Protein AF-A0A366ER49-F1 (afdb_monomer_lite)

Sequence (112 aa):
MREKLKVFGIPIGIMLLFIAALFFHQLLLVKELPQPNWSRSLPLDFTSKERPQVFQNNGELYLSSKGKIHAFTINDEMSVADERVIDTKITRGYPFWTDGNEFIYYKAGNLV

Structure (mmCIF, N/CA/C/O backbone):
data_AF-A0A366ER49-F1
#
_entry.id   AF-A0A366ER49-F1
#
loop_
_atom_site.group_PDB
_atom_site.id
_atom_site.type_symbol
_atom_site.label_atom_id
_atom_site.label_alt_id
_atom_site.label_comp_id
_atom_site.label_asym_id
_atom_site.label_entity_id
_atom_site.label_seq_id
_atom_site.pdbx_PDB_ins_code
_atom_site.Cartn_x
_atom_site.Cartn_y
_atom_site.Cartn_z
_atom_site.occupancy
_atom_site.B_iso_or_equiv
_atom_site.auth_seq_id
_atom_site.auth_comp_id
_atom_site.auth_asym_id
_atom_site.auth_atom_id
_atom_site.pdbx_PDB_model_num
ATOM 1 N N . MET A 1 1 ? 44.647 4.652 -50.315 1.00 59.72 1 MET A N 1
AT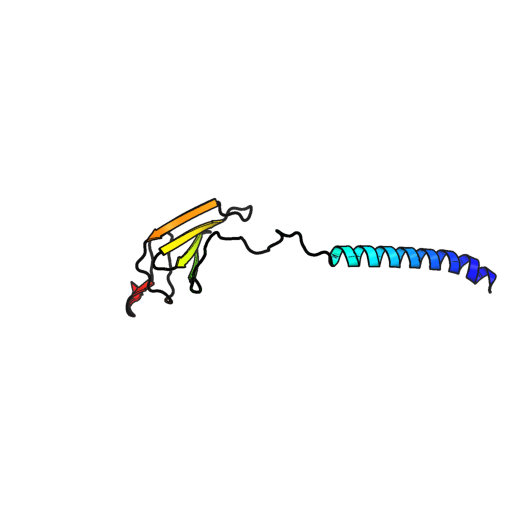OM 2 C CA . MET A 1 1 ? 43.944 4.485 -49.015 1.00 59.72 1 MET A CA 1
ATOM 3 C C . MET A 1 1 ? 42.851 5.527 -48.769 1.00 59.72 1 MET A C 1
ATOM 5 O O . MET A 1 1 ? 41.785 5.131 -48.323 1.00 59.72 1 MET A O 1
ATOM 9 N N . ARG A 1 2 ? 43.060 6.819 -49.083 1.00 62.25 2 ARG A N 1
ATOM 10 C CA . ARG A 1 2 ? 42.063 7.895 -48.873 1.00 62.25 2 ARG A CA 1
ATOM 11 C C . ARG A 1 2 ? 40.688 7.642 -49.511 1.00 62.25 2 ARG A C 1
ATOM 13 O O . ARG A 1 2 ? 39.681 7.906 -48.872 1.00 62.25 2 ARG A O 1
ATOM 20 N N . GLU A 1 3 ? 40.636 7.113 -50.733 1.00 64.88 3 GLU A N 1
ATOM 21 C CA . GLU A 1 3 ? 39.355 6.849 -51.411 1.00 64.88 3 GLU A CA 1
ATOM 22 C C . GLU A 1 3 ? 38.586 5.680 -50.797 1.00 64.88 3 GLU A C 1
ATOM 24 O O . GLU A 1 3 ? 37.395 5.806 -50.541 1.00 64.88 3 GLU A O 1
ATOM 29 N N . LYS A 1 4 ? 39.276 4.590 -50.433 1.00 62.84 4 LYS A N 1
ATOM 30 C CA . LYS A 1 4 ? 38.661 3.480 -49.686 1.00 62.84 4 LYS A CA 1
ATOM 31 C C . LYS A 1 4 ? 38.119 3.947 -48.327 1.00 62.84 4 LYS A C 1
ATOM 33 O O . LYS A 1 4 ? 37.046 3.520 -47.921 1.00 62.84 4 LYS A O 1
ATOM 38 N N . LEU A 1 5 ? 38.812 4.880 -47.666 1.00 62.91 5 LEU A N 1
ATOM 39 C CA . LEU A 1 5 ? 38.346 5.481 -46.414 1.00 62.91 5 LEU A CA 1
ATOM 40 C C . LEU A 1 5 ? 37.077 6.331 -46.601 1.00 62.91 5 LEU A C 1
ATOM 42 O O . LEU A 1 5 ? 36.236 6.350 -45.716 1.00 62.91 5 LEU A O 1
ATOM 46 N N . LYS A 1 6 ? 36.910 7.010 -47.743 1.00 63.94 6 LYS A N 1
ATOM 47 C CA . LYS A 1 6 ? 35.683 7.765 -48.055 1.00 63.94 6 LYS A CA 1
ATOM 48 C C . LYS A 1 6 ? 34.515 6.841 -48.408 1.00 63.94 6 LYS A C 1
ATOM 50 O O . LYS A 1 6 ? 33.411 7.069 -47.930 1.00 63.94 6 LYS A O 1
ATOM 55 N N . VAL A 1 7 ? 34.771 5.790 -49.191 1.00 79.19 7 VAL A N 1
ATOM 56 C CA . VAL A 1 7 ? 33.748 4.829 -49.645 1.00 79.19 7 VAL A CA 1
ATOM 57 C C . VAL A 1 7 ? 33.134 4.051 -48.479 1.00 79.19 7 VAL A C 1
ATOM 59 O O . VAL A 1 7 ? 31.929 3.837 -48.473 1.00 79.19 7 VAL A O 1
ATOM 62 N N . PHE A 1 8 ? 33.930 3.676 -47.473 1.00 80.94 8 PHE A N 1
ATOM 63 C CA . PHE A 1 8 ? 33.426 2.952 -46.298 1.00 80.94 8 PHE A CA 1
ATOM 64 C C . PHE A 1 8 ? 33.188 3.852 -45.079 1.00 80.94 8 PHE A C 1
ATOM 66 O O . PHE A 1 8 ? 32.245 3.631 -44.327 1.00 80.94 8 PHE A O 1
ATOM 73 N N . GLY A 1 9 ? 33.992 4.898 -44.888 1.00 84.19 9 GLY A N 1
ATOM 74 C CA . GLY A 1 9 ? 33.900 5.773 -43.718 1.00 84.19 9 GLY A CA 1
ATOM 75 C C . GLY A 1 9 ? 32.676 6.684 -43.718 1.00 84.19 9 GLY A C 1
ATOM 76 O O . GLY A 1 9 ? 32.125 6.928 -42.650 1.00 84.19 9 GLY A O 1
ATOM 77 N N . ILE A 1 10 ? 32.208 7.148 -44.886 1.00 87.19 10 ILE A N 1
ATOM 78 C CA . ILE A 1 10 ? 30.992 7.974 -44.963 1.00 87.19 10 ILE A CA 1
ATOM 79 C C . ILE A 1 10 ? 29.750 7.151 -44.565 1.00 87.19 10 ILE A C 1
ATOM 81 O O . ILE A 1 10 ? 29.053 7.577 -43.644 1.00 87.19 10 ILE A O 1
ATOM 85 N N . PRO A 1 11 ? 29.488 5.959 -45.145 1.00 91.19 11 PRO A N 1
ATOM 86 C CA . PRO A 1 11 ? 28.376 5.114 -44.703 1.00 91.19 11 PRO A CA 1
ATOM 87 C C . PRO A 1 11 ? 28.451 4.725 -43.223 1.00 91.19 11 PRO A C 1
ATOM 89 O O . PRO A 1 11 ? 27.444 4.795 -42.523 1.00 91.19 11 PRO A O 1
ATOM 92 N N . ILE A 1 12 ? 29.641 4.369 -42.724 1.00 93.25 12 ILE A N 1
ATOM 93 C CA . ILE A 1 12 ? 29.835 4.015 -41.309 1.00 93.25 12 ILE A CA 1
ATOM 94 C C . ILE A 1 12 ? 29.552 5.219 -40.402 1.00 93.25 12 ILE A C 1
ATOM 96 O O . ILE A 1 12 ? 28.864 5.079 -39.395 1.00 93.25 12 ILE A O 1
ATOM 100 N N . GLY A 1 13 ? 30.032 6.411 -40.763 1.00 93.56 13 GLY A N 1
ATOM 101 C CA . GLY A 1 13 ? 29.771 7.635 -40.007 1.00 93.56 13 GLY A CA 1
ATOM 102 C C . GLY A 1 13 ? 28.282 7.975 -39.942 1.00 93.56 13 GLY A C 1
ATOM 103 O O . GLY A 1 13 ? 27.779 8.317 -38.874 1.00 93.56 13 GLY A O 1
ATOM 104 N N . ILE A 1 14 ? 27.560 7.809 -41.054 1.00 94.69 14 ILE A N 1
ATOM 105 C CA . ILE A 1 14 ? 26.104 8.004 -41.109 1.00 94.69 14 ILE A CA 1
ATOM 106 C C . ILE A 1 14 ? 25.383 6.974 -40.229 1.00 94.69 14 ILE A C 1
ATOM 108 O O . ILE A 1 14 ? 24.492 7.337 -39.463 1.00 94.69 14 ILE A O 1
ATOM 112 N N . MET A 1 15 ? 25.791 5.703 -40.284 1.00 96.25 15 MET A N 1
ATOM 113 C CA . MET A 1 15 ? 25.223 4.647 -39.442 1.00 96.25 15 MET A CA 1
ATOM 114 C C . MET A 1 15 ? 25.419 4.950 -37.951 1.00 96.25 15 MET A C 1
ATOM 116 O O . MET A 1 15 ? 24.472 4.852 -37.174 1.00 96.25 15 MET A O 1
ATOM 120 N N . LEU A 1 16 ? 26.623 5.372 -37.553 1.00 96.94 16 LEU A N 1
ATOM 121 C CA . LEU A 1 16 ? 26.917 5.760 -36.172 1.00 96.94 16 LEU A CA 1
ATOM 122 C C . LEU A 1 16 ? 26.094 6.972 -35.726 1.00 96.94 16 LEU A C 1
ATOM 124 O O . LEU A 1 16 ? 25.620 6.995 -34.592 1.00 96.94 16 LEU A O 1
ATOM 128 N N . LEU A 1 17 ? 25.875 7.944 -36.614 1.00 97.44 17 LEU A N 1
ATOM 129 C CA . LEU A 1 17 ? 25.003 9.089 -36.351 1.00 97.44 17 LEU A CA 1
ATOM 130 C C . LEU A 1 17 ? 23.564 8.654 -36.060 1.00 97.44 17 LEU A C 1
ATOM 132 O O . LEU A 1 17 ? 22.974 9.117 -35.085 1.00 97.44 17 LEU A O 1
ATOM 136 N N . PHE A 1 18 ? 23.016 7.733 -36.856 1.00 97.69 18 PHE A N 1
ATOM 137 C CA . PHE A 1 18 ? 21.677 7.196 -36.616 1.00 97.69 18 PHE A CA 1
ATOM 138 C C . PHE A 1 18 ? 21.591 6.403 -35.313 1.00 97.69 18 PHE A C 1
ATOM 140 O O . PHE A 1 18 ? 20.635 6.583 -34.562 1.00 97.69 18 PHE A O 1
ATOM 147 N N . ILE A 1 19 ? 22.594 5.575 -35.007 1.00 97.75 19 ILE A N 1
ATOM 148 C CA . ILE A 1 19 ? 22.649 4.834 -33.738 1.00 97.75 19 ILE A CA 1
ATOM 149 C C . ILE A 1 19 ? 22.681 5.805 -32.554 1.00 97.75 19 ILE A C 1
ATOM 151 O O . ILE A 1 19 ? 21.925 5.628 -31.602 1.00 97.75 19 ILE A O 1
ATOM 155 N N . ALA A 1 20 ? 23.509 6.851 -32.620 1.00 97.50 20 ALA A N 1
ATOM 156 C CA . ALA A 1 20 ? 23.586 7.862 -31.572 1.00 97.50 20 ALA A CA 1
ATOM 157 C C . ALA A 1 20 ? 22.247 8.593 -31.400 1.00 97.50 20 ALA A C 1
ATOM 159 O O . ALA A 1 20 ? 21.760 8.715 -30.279 1.00 97.50 20 ALA A O 1
ATOM 160 N N . ALA A 1 21 ? 21.618 9.024 -32.496 1.00 97.44 21 ALA A N 1
ATOM 161 C CA . ALA A 1 21 ? 20.315 9.684 -32.453 1.00 97.44 21 ALA A CA 1
ATOM 162 C C . ALA A 1 21 ? 19.241 8.794 -31.804 1.00 97.44 21 ALA A C 1
ATOM 164 O O . ALA A 1 21 ? 18.501 9.251 -30.933 1.00 97.44 21 ALA A O 1
ATOM 165 N N . LEU A 1 22 ? 19.198 7.512 -32.173 1.00 97.50 22 LEU A N 1
A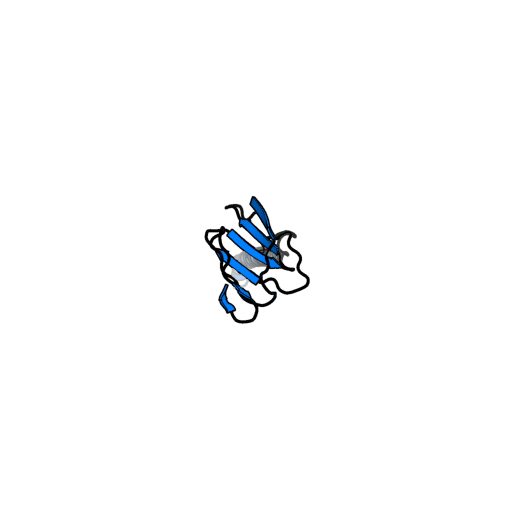TOM 166 C CA . LEU A 1 22 ? 18.250 6.543 -31.623 1.00 97.50 22 LEU A CA 1
ATOM 167 C C . LEU A 1 22 ? 18.519 6.292 -30.132 1.00 97.50 22 LEU A C 1
ATOM 169 O O . LEU A 1 22 ? 17.586 6.280 -29.331 1.00 97.50 22 LEU A O 1
ATOM 173 N N . PHE A 1 23 ? 19.790 6.183 -29.740 1.00 97.06 23 PHE A N 1
ATOM 174 C CA . PHE A 1 23 ? 20.190 6.062 -28.340 1.00 97.06 23 PHE A CA 1
ATOM 175 C C . PHE A 1 23 ? 19.749 7.273 -27.506 1.00 97.06 23 PHE A C 1
ATOM 177 O O . PHE A 1 23 ? 19.137 7.098 -26.455 1.00 97.06 23 PHE A O 1
ATOM 184 N N . PHE A 1 24 ? 20.006 8.500 -27.974 1.00 96.81 24 PHE A N 1
ATOM 185 C CA . PHE A 1 24 ? 19.589 9.712 -27.263 1.00 96.81 24 PHE A CA 1
ATOM 186 C C . PHE A 1 24 ? 18.068 9.836 -27.172 1.00 96.81 24 PHE A C 1
ATOM 188 O O . PHE A 1 24 ? 17.560 10.217 -26.120 1.00 96.81 24 PHE A O 1
ATOM 195 N N . HIS A 1 25 ? 17.342 9.476 -28.230 1.00 95.81 25 HIS A N 1
ATOM 196 C CA . HIS A 1 25 ? 15.882 9.461 -28.213 1.00 95.81 25 HIS A CA 1
ATOM 197 C C . HIS A 1 25 ? 15.336 8.505 -27.143 1.00 95.81 25 HIS A C 1
ATOM 199 O O . HIS A 1 25 ? 14.508 8.902 -26.326 1.00 95.81 25 HIS A O 1
ATOM 205 N N . GLN A 1 26 ? 15.859 7.279 -27.081 1.00 94.69 26 GLN A N 1
ATOM 206 C CA . GLN A 1 26 ? 15.450 6.304 -26.067 1.00 94.69 26 GLN A CA 1
ATOM 207 C C . GLN A 1 26 ? 15.836 6.738 -24.652 1.00 94.69 26 GLN A C 1
ATOM 209 O O . GLN A 1 26 ? 15.062 6.573 -23.711 1.00 94.69 26 GLN A O 1
ATOM 214 N N . LEU A 1 27 ? 17.016 7.338 -24.493 1.00 93.75 27 LEU A N 1
ATOM 215 C CA . LEU A 1 27 ? 17.452 7.865 -23.205 1.00 93.75 27 LEU A CA 1
ATOM 216 C C . LEU A 1 27 ? 16.519 8.970 -22.695 1.00 93.75 27 LEU A C 1
ATOM 218 O O . LEU A 1 27 ? 16.293 9.050 -21.490 1.00 93.75 27 LEU A O 1
ATOM 222 N N . LEU A 1 28 ? 16.000 9.820 -23.586 1.00 92.69 28 LEU A N 1
ATOM 223 C CA . LEU A 1 28 ? 15.024 10.846 -23.226 1.00 92.69 28 LEU A CA 1
ATOM 224 C C . LEU A 1 28 ? 13.707 10.216 -22.774 1.00 92.69 28 LEU A C 1
ATOM 226 O O . LEU A 1 28 ? 13.257 10.550 -21.686 1.00 92.69 28 LEU A O 1
ATOM 230 N N . LEU A 1 29 ? 13.170 9.252 -23.528 1.00 87.94 29 LEU A N 1
ATOM 231 C CA . LEU A 1 29 ? 11.928 8.550 -23.177 1.00 87.94 29 LEU A CA 1
ATOM 232 C C . LEU A 1 29 ? 12.000 7.865 -21.807 1.00 87.94 29 LEU A C 1
ATOM 234 O O . LEU A 1 29 ? 11.085 7.979 -21.003 1.00 87.94 29 LEU A O 1
ATOM 238 N N . VAL A 1 30 ? 13.109 7.187 -21.499 1.00 85.44 30 VAL A N 1
ATOM 239 C CA . VAL A 1 30 ? 13.285 6.515 -20.196 1.00 85.44 30 VAL A CA 1
ATOM 240 C C . VAL A 1 30 ? 13.426 7.515 -19.041 1.00 85.44 30 VAL A C 1
ATOM 242 O O . VAL A 1 30 ? 13.130 7.186 -17.894 1.00 85.44 30 VAL A O 1
ATOM 245 N N . LYS A 1 31 ? 13.901 8.731 -19.327 1.00 83.25 31 LYS A N 1
ATOM 246 C CA . LYS A 1 31 ? 14.045 9.811 -18.342 1.00 83.25 31 LYS A CA 1
ATOM 247 C C . LYS A 1 31 ? 12.787 10.655 -18.179 1.00 83.25 31 LYS A C 1
ATOM 249 O O . LYS A 1 31 ? 12.774 11.504 -17.285 1.00 83.25 31 LYS A O 1
ATOM 254 N N . GLU A 1 32 ? 11.775 10.476 -19.023 1.00 81.62 32 GLU A N 1
ATOM 255 C CA . GLU A 1 32 ? 10.498 11.141 -18.815 1.00 81.62 32 GLU A CA 1
ATOM 256 C C . GLU A 1 32 ? 9.954 10.742 -17.447 1.00 81.62 32 GLU A C 1
ATOM 258 O O . GLU A 1 32 ? 10.038 9.584 -17.025 1.00 81.62 32 GLU A O 1
ATOM 263 N N . LEU A 1 33 ? 9.448 11.737 -16.715 1.00 72.12 33 LEU A N 1
ATOM 264 C CA . LEU A 1 33 ? 8.775 11.445 -15.465 1.00 72.12 33 LEU A CA 1
ATOM 265 C C . LEU A 1 33 ? 7.620 10.489 -15.772 1.00 72.12 33 LEU A C 1
ATOM 267 O O . LEU A 1 33 ? 6.911 10.687 -16.765 1.00 72.12 33 LEU A O 1
ATOM 271 N N . PRO A 1 34 ? 7.421 9.462 -14.934 1.00 70.00 34 PRO A N 1
ATOM 272 C CA . PRO A 1 34 ? 6.276 8.593 -15.100 1.00 70.00 34 PRO A CA 1
ATOM 273 C C . PRO A 1 34 ? 5.005 9.452 -15.024 1.00 70.00 34 PRO A C 1
ATOM 275 O O . PRO A 1 34 ? 5.020 10.540 -14.438 1.00 70.00 34 PRO A O 1
ATOM 278 N N . GLN A 1 35 ? 3.923 8.998 -15.668 1.00 73.00 35 GLN A N 1
ATOM 279 C CA . GLN A 1 35 ? 2.684 9.779 -15.734 1.00 73.00 35 GLN A CA 1
ATOM 280 C C . GLN A 1 35 ? 2.296 10.301 -14.337 1.00 73.00 35 GLN A C 1
ATOM 282 O O . GLN A 1 35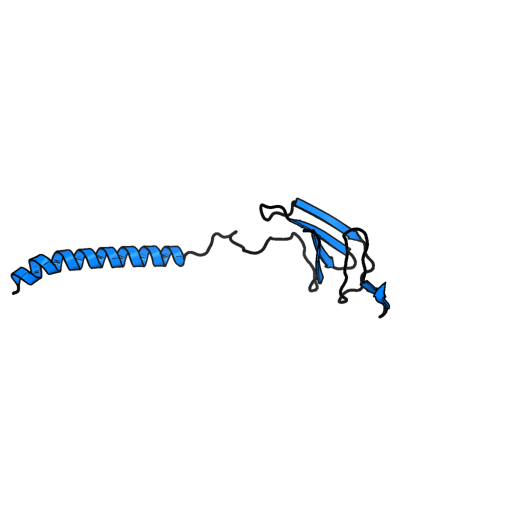 ? 2.547 9.606 -13.355 1.00 73.00 35 GLN A O 1
ATOM 287 N N . PRO A 1 36 ? 1.660 11.479 -14.208 1.00 64.75 36 PRO A N 1
ATOM 288 C CA . PRO A 1 36 ? 1.362 12.084 -12.903 1.00 64.75 36 PRO A CA 1
ATOM 289 C C . PRO A 1 36 ? 0.612 11.166 -11.919 1.00 64.75 36 PRO A C 1
ATOM 291 O O . PRO A 1 36 ? 0.730 11.339 -10.711 1.00 64.75 36 PRO A O 1
ATOM 294 N N . ASN A 1 37 ? -0.104 10.159 -12.435 1.00 63.81 37 ASN A N 1
ATOM 295 C CA . ASN A 1 37 ? -0.850 9.159 -11.664 1.00 63.81 37 ASN A CA 1
ATOM 296 C C . ASN A 1 37 ? -0.184 7.773 -11.639 1.00 63.81 37 ASN A C 1
ATOM 298 O O . ASN A 1 37 ? -0.778 6.799 -11.185 1.00 63.81 37 ASN A O 1
ATOM 302 N N . TRP A 1 38 ? 1.053 7.661 -12.115 1.00 62.28 38 TRP A N 1
ATOM 303 C CA . TRP A 1 38 ? 1.886 6.472 -11.994 1.00 62.28 38 TRP A CA 1
ATOM 304 C C . TRP A 1 38 ? 2.454 6.428 -10.576 1.00 62.28 38 TRP A C 1
ATOM 306 O O . TRP A 1 38 ? 3.650 6.590 -10.330 1.00 62.28 38 TRP A O 1
ATOM 316 N N . SER A 1 39 ? 1.569 6.236 -9.607 1.00 60.75 39 SER A N 1
ATOM 317 C CA . SER A 1 39 ? 1.986 5.769 -8.301 1.00 60.75 39 SER A CA 1
ATOM 318 C C . SER A 1 39 ? 1.896 4.251 -8.279 1.00 60.75 39 SER A C 1
ATOM 320 O O . SER A 1 39 ? 0.908 3.665 -8.709 1.00 60.75 39 SER A O 1
ATOM 322 N N . ARG A 1 40 ? 2.927 3.598 -7.736 1.00 62.72 40 ARG A N 1
ATOM 323 C CA . ARG A 1 40 ? 2.846 2.179 -7.346 1.00 62.72 40 ARG A CA 1
ATOM 324 C C . ARG A 1 40 ? 2.089 2.006 -6.026 1.00 62.72 40 ARG A C 1
ATOM 326 O O . ARG A 1 40 ? 1.981 0.888 -5.536 1.00 62.72 40 ARG A O 1
ATOM 333 N N . SER A 1 41 ? 1.634 3.103 -5.416 1.00 69.06 41 SER A N 1
ATOM 334 C CA . SER A 1 41 ? 0.795 3.084 -4.226 1.00 69.06 41 SER A CA 1
ATOM 335 C C . SER A 1 41 ? -0.668 3.247 -4.612 1.00 69.06 41 SER A C 1
ATOM 337 O O . SER A 1 41 ? -1.023 4.203 -5.299 1.00 69.06 41 SER A O 1
ATOM 339 N N . LEU A 1 42 ? -1.514 2.369 -4.087 1.00 73.75 42 LEU A N 1
ATOM 340 C CA . LEU A 1 42 ? -2.957 2.555 -4.087 1.00 73.75 42 LEU A CA 1
ATOM 341 C C . LEU A 1 42 ? -3.306 3.726 -3.151 1.00 73.75 42 LEU A C 1
ATOM 343 O O . LEU A 1 42 ? -2.991 3.634 -1.959 1.00 73.75 42 LEU A O 1
ATOM 347 N N . PRO A 1 43 ? -3.894 4.835 -3.637 1.00 72.81 43 PRO A N 1
ATOM 348 C CA . PRO A 1 43 ? -4.382 5.880 -2.751 1.00 72.81 43 PRO A CA 1
ATOM 349 C C . PRO A 1 43 ? -5.578 5.331 -1.971 1.00 72.81 43 PRO A C 1
ATOM 351 O O . PRO A 1 43 ? -6.659 5.136 -2.516 1.00 72.81 43 PRO A O 1
ATOM 354 N N . LEU A 1 44 ? -5.365 5.055 -0.689 1.00 76.31 44 LEU A N 1
ATOM 355 C CA . LEU A 1 44 ? -6.452 4.816 0.251 1.00 76.31 44 LEU A CA 1
ATOM 356 C C . LEU A 1 44 ? -6.940 6.193 0.700 1.00 76.31 44 LEU A C 1
ATOM 358 O O . LEU A 1 44 ? -6.106 7.015 1.091 1.00 76.31 44 LEU A O 1
ATOM 362 N N . ASP A 1 45 ? -8.249 6.458 0.666 1.00 73.50 45 ASP A N 1
ATOM 363 C CA . ASP A 1 45 ? -8.844 7.705 1.184 1.00 73.50 45 ASP A CA 1
ATOM 364 C C . ASP A 1 45 ? -8.855 7.710 2.726 1.00 73.50 45 ASP A C 1
ATOM 366 O O . ASP A 1 45 ? -9.855 7.896 3.412 1.00 73.50 45 ASP A O 1
ATOM 370 N N . PHE A 1 46 ? -7.690 7.418 3.298 1.00 77.31 46 PHE A N 1
ATOM 371 C CA . PHE A 1 46 ? -7.465 7.232 4.711 1.00 77.31 46 PHE A CA 1
ATOM 372 C C . PHE A 1 46 ? -6.384 8.201 5.164 1.00 77.31 46 PHE A C 1
ATOM 374 O O . PHE A 1 46 ? -5.215 8.105 4.788 1.00 77.31 46 PHE A O 1
ATOM 381 N N . THR A 1 47 ? -6.770 9.120 6.043 1.00 77.31 47 THR A N 1
ATOM 382 C CA . THR A 1 47 ? -5.840 10.062 6.661 1.00 77.31 47 THR A CA 1
ATOM 383 C C . THR A 1 47 ? -5.821 9.857 8.167 1.00 77.31 47 THR A C 1
ATOM 385 O O . THR A 1 47 ? -6.833 10.004 8.855 1.00 77.31 47 THR A O 1
ATOM 388 N N . SER A 1 48 ? -4.638 9.584 8.713 1.00 74.12 48 SER A N 1
ATOM 389 C CA . SER A 1 48 ? -4.425 9.456 10.153 1.00 74.12 48 SER A CA 1
ATOM 390 C C . SER A 1 48 ? -3.353 10.432 10.627 1.00 74.12 48 SER A C 1
ATOM 392 O O . SER A 1 48 ? -2.326 10.607 9.979 1.00 74.12 48 SER A O 1
ATOM 394 N N . LYS A 1 49 ? -3.584 11.063 11.787 1.00 72.00 49 LYS A N 1
ATOM 395 C CA . LYS A 1 49 ? -2.591 11.943 12.436 1.00 72.00 49 LYS A CA 1
ATOM 396 C C . LYS A 1 49 ? -1.378 11.170 12.961 1.00 72.00 49 LYS A C 1
ATOM 398 O O . LYS A 1 49 ? -0.314 11.745 13.137 1.00 72.00 49 LYS A O 1
ATOM 403 N N . GLU A 1 50 ? -1.561 9.887 13.245 1.00 71.69 50 GLU A N 1
ATOM 404 C CA . GLU A 1 50 ? -0.538 8.980 13.766 1.00 71.69 50 GLU A CA 1
ATOM 405 C C . GLU A 1 50 ? -0.355 7.818 12.794 1.00 71.69 50 GLU A C 1
ATOM 407 O O . GLU A 1 50 ? -1.279 7.499 12.040 1.00 71.69 50 GLU A O 1
ATOM 412 N N . ARG A 1 51 ? 0.817 7.174 12.817 1.00 75.06 51 ARG A N 1
ATOM 413 C CA . ARG A 1 51 ? 1.089 6.018 11.958 1.00 75.06 51 ARG A CA 1
ATOM 414 C C . ARG A 1 51 ? 0.038 4.932 12.239 1.00 75.06 51 ARG A C 1
ATOM 416 O O . ARG A 1 51 ? 0.016 4.418 13.360 1.00 75.06 51 ARG A O 1
ATOM 423 N N . PRO A 1 52 ? -0.837 4.606 11.271 1.00 77.56 52 PRO A N 1
ATOM 424 C CA . PRO A 1 52 ? -1.864 3.600 11.477 1.00 77.56 52 PRO A CA 1
ATOM 425 C C . PRO A 1 52 ? -1.209 2.235 11.628 1.00 77.56 52 PRO A C 1
ATOM 427 O O . PRO A 1 52 ? -0.136 1.979 11.068 1.00 77.56 52 PRO A O 1
ATOM 430 N N . GLN A 1 53 ? -1.864 1.350 12.366 1.00 82.94 53 GLN A N 1
ATOM 431 C CA . GLN A 1 53 ? -1.493 -0.053 12.299 1.00 82.94 53 GLN A CA 1
ATOM 432 C C . GLN A 1 53 ? -2.210 -0.712 11.144 1.00 82.94 53 GLN A C 1
ATOM 434 O O . GLN A 1 53 ? -3.380 -0.428 10.893 1.00 82.94 53 GLN A O 1
ATOM 439 N N . VAL A 1 54 ? -1.470 -1.578 10.466 1.00 85.25 54 VAL A N 1
ATOM 440 C CA . VAL A 1 54 ? -1.894 -2.238 9.244 1.00 85.25 54 VAL A CA 1
ATOM 441 C C . VAL A 1 54 ? -1.911 -3.731 9.506 1.00 85.25 54 VAL A C 1
ATOM 443 O O . VAL A 1 54 ? -0.900 -4.290 9.931 1.00 85.25 54 VAL A O 1
ATOM 446 N N . PHE A 1 55 ? -3.045 -4.361 9.242 1.00 88.00 55 PHE A N 1
ATOM 447 C CA . PHE A 1 55 ? -3.192 -5.806 9.280 1.00 88.00 55 PHE A CA 1
ATOM 448 C C . PHE A 1 55 ? -3.868 -6.260 7.988 1.00 88.00 55 PHE A C 1
ATOM 450 O O . PHE A 1 55 ? -4.815 -5.623 7.542 1.00 88.00 55 PHE A O 1
ATOM 457 N N . GLN A 1 56 ? -3.372 -7.324 7.363 1.00 86.44 56 GLN A N 1
ATOM 458 C CA . GLN A 1 56 ? -3.937 -7.859 6.124 1.00 86.44 56 GLN A CA 1
ATOM 459 C C . GLN A 1 56 ? -4.357 -9.305 6.358 1.00 86.44 56 GLN A C 1
ATOM 461 O O . GLN A 1 56 ? -3.552 -10.104 6.839 1.00 86.44 56 GLN A O 1
ATOM 466 N N . ASN A 1 57 ? -5.596 -9.641 6.001 1.00 86.44 57 AS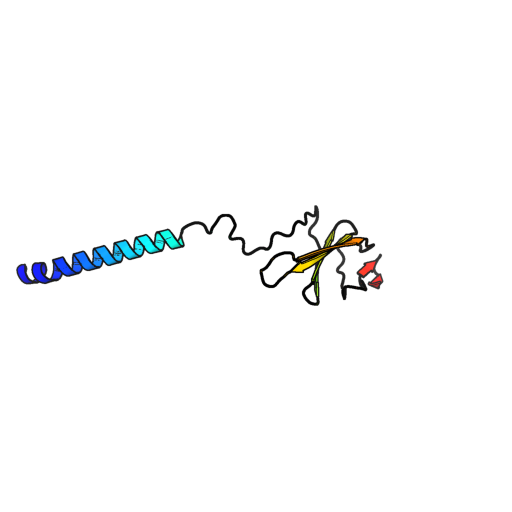N A N 1
ATOM 467 C CA . ASN A 1 57 ? -6.106 -11.005 6.089 1.00 86.44 57 ASN A CA 1
ATOM 468 C C . ASN A 1 57 ? -7.169 -11.261 5.017 1.00 86.44 57 ASN A C 1
ATOM 470 O O . ASN A 1 57 ? -7.972 -10.381 4.738 1.00 86.44 57 ASN A O 1
ATOM 474 N N . ASN A 1 58 ? -7.163 -12.452 4.409 1.00 81.94 58 ASN A N 1
ATOM 475 C CA . ASN A 1 58 ? -8.143 -12.891 3.402 1.00 81.94 58 ASN A CA 1
ATOM 476 C C . ASN A 1 58 ? -8.450 -11.880 2.273 1.00 81.94 58 ASN A C 1
ATOM 478 O O . ASN A 1 58 ? -9.563 -11.832 1.766 1.00 81.94 58 ASN A O 1
ATOM 482 N N . GLY A 1 59 ? -7.463 -11.080 1.855 1.00 80.38 59 GLY A N 1
ATOM 483 C CA . GLY A 1 59 ? -7.643 -10.065 0.806 1.00 80.38 59 GLY A CA 1
ATOM 484 C C . GLY A 1 59 ? -8.214 -8.726 1.293 1.00 80.38 59 GLY A C 1
ATOM 485 O O . GLY A 1 59 ? -8.248 -7.773 0.520 1.00 80.38 59 GLY A O 1
ATOM 486 N N . GLU A 1 60 ? -8.570 -8.619 2.573 1.00 87.38 60 GLU A N 1
ATOM 487 C CA . GLU A 1 60 ? -8.957 -7.369 3.225 1.00 87.38 60 GLU A CA 1
ATOM 488 C C . GLU A 1 60 ? -7.752 -6.713 3.917 1.00 87.38 60 GLU A C 1
ATOM 490 O O . GLU A 1 60 ? -6.882 -7.372 4.503 1.00 87.38 60 GLU A O 1
ATOM 495 N N . LEU A 1 61 ? -7.704 -5.383 3.850 1.00 89.56 61 LEU A N 1
ATOM 496 C CA . LEU A 1 61 ? -6.708 -4.540 4.499 1.00 89.56 61 LEU A CA 1
ATOM 497 C C . LEU A 1 61 ? -7.363 -3.744 5.628 1.00 89.56 61 LEU A C 1
ATOM 499 O O . LEU A 1 61 ? -8.227 -2.910 5.385 1.00 89.56 61 LEU A O 1
ATOM 503 N N . TYR A 1 62 ? -6.900 -3.939 6.856 1.00 89.31 62 TYR A N 1
ATOM 504 C CA . TYR A 1 62 ? -7.412 -3.270 8.045 1.00 89.31 62 TYR A CA 1
ATOM 505 C C . TYR A 1 62 ? -6.441 -2.193 8.523 1.00 89.31 62 TYR A C 1
ATOM 507 O O . TYR A 1 62 ? -5.287 -2.478 8.854 1.00 89.31 62 TYR A O 1
ATOM 515 N N . LEU A 1 63 ? -6.924 -0.955 8.607 1.00 88.62 63 LEU A N 1
ATOM 516 C CA . LEU A 1 63 ? -6.187 0.200 9.109 1.00 88.62 63 LEU A CA 1
ATOM 517 C C . LEU A 1 63 ? -6.832 0.735 10.383 1.00 88.62 63 LEU A C 1
ATOM 519 O O . LEU A 1 63 ? -7.983 1.168 10.365 1.00 88.62 63 LEU A O 1
ATOM 523 N N . SER A 1 64 ? -6.089 0.759 11.491 1.00 85.81 64 SER A N 1
ATOM 524 C CA . SER A 1 64 ? -6.594 1.336 12.740 1.00 85.81 64 SER A CA 1
ATOM 525 C C . SER A 1 64 ? -6.202 2.808 12.897 1.00 85.81 64 SER A C 1
ATOM 527 O O . SER A 1 64 ? -5.040 3.197 12.749 1.00 85.81 64 SER A O 1
ATOM 529 N N . SER A 1 65 ? -7.182 3.655 13.227 1.00 78.44 65 SER A N 1
ATOM 530 C CA . SER A 1 65 ? -6.949 5.038 13.652 1.00 78.44 65 SER A CA 1
ATOM 531 C C . SER A 1 65 ? -8.068 5.543 14.554 1.00 78.44 65 SER A C 1
ATOM 533 O O . SER A 1 65 ? -9.244 5.291 14.328 1.00 78.44 65 SER A O 1
ATOM 535 N N . LYS A 1 66 ? -7.700 6.283 15.608 1.00 75.94 66 LYS A N 1
ATOM 536 C CA . LYS A 1 66 ? -8.637 6.960 16.530 1.00 75.94 66 LYS A CA 1
ATOM 537 C C . LYS A 1 66 ? -9.777 6.081 17.090 1.00 75.94 66 LYS A C 1
ATOM 539 O O . LYS A 1 66 ? -10.870 6.591 17.307 1.00 75.94 66 LYS A O 1
ATOM 544 N N . GLY A 1 67 ? -9.522 4.802 17.373 1.00 77.38 67 GLY A N 1
ATOM 545 C CA . GLY A 1 67 ? -10.558 3.892 17.886 1.00 77.38 67 GLY A CA 1
ATOM 546 C C . GLY A 1 67 ? -11.552 3.432 16.816 1.00 77.38 67 GLY A C 1
ATOM 547 O O . GLY A 1 67 ? -12.642 2.978 17.139 1.00 77.38 67 GLY A O 1
ATOM 548 N N . LYS A 1 68 ? -11.185 3.547 15.541 1.00 84.56 68 LYS A N 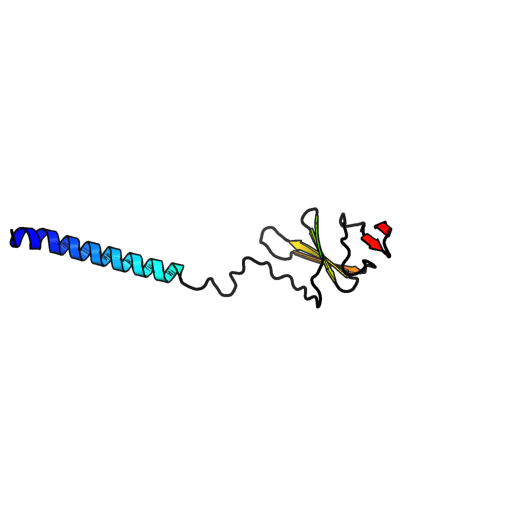1
ATOM 549 C CA . LYS A 1 68 ? -11.903 2.963 14.411 1.00 84.56 68 LYS A CA 1
ATOM 550 C C . LYS A 1 68 ? -10.949 2.086 13.612 1.00 84.56 68 LYS A C 1
ATOM 552 O O . LYS A 1 68 ? -9.739 2.337 13.591 1.00 84.56 68 LYS A O 1
ATOM 557 N N . ILE A 1 69 ? -11.496 1.068 12.968 1.00 87.50 69 ILE A N 1
ATOM 558 C CA . ILE A 1 69 ? -10.799 0.239 11.988 1.00 87.50 69 ILE A CA 1
ATOM 559 C C . ILE A 1 69 ? -11.483 0.464 10.653 1.00 87.50 69 ILE A C 1
ATOM 561 O O . ILE A 1 69 ? -12.697 0.324 10.554 1.00 87.50 69 ILE A O 1
ATOM 565 N N . HIS A 1 70 ? -10.701 0.817 9.647 1.00 88.56 70 HIS A N 1
ATOM 566 C CA . HIS A 1 70 ? -11.142 0.878 8.265 1.00 88.56 70 HIS A CA 1
ATOM 567 C C . HIS A 1 70 ? -10.712 -0.423 7.597 1.00 88.56 70 HIS A C 1
ATOM 569 O O . HIS A 1 70 ? -9.519 -0.718 7.561 1.00 88.56 70 HIS A O 1
ATOM 575 N N . ALA A 1 71 ? -11.674 -1.217 7.142 1.00 90.12 71 ALA A N 1
ATOM 576 C CA . ALA A 1 71 ? -11.441 -2.412 6.348 1.00 90.12 71 ALA A CA 1
ATOM 577 C C . ALA A 1 71 ? -11.626 -2.054 4.871 1.00 90.12 71 ALA A C 1
ATOM 579 O O . ALA A 1 71 ? -12.693 -1.572 4.497 1.00 90.12 71 ALA A O 1
ATOM 580 N N . PHE A 1 72 ? -10.595 -2.271 4.062 1.00 90.38 72 PHE A N 1
ATOM 581 C CA . PHE A 1 72 ? -10.596 -2.021 2.625 1.00 90.38 72 PHE A CA 1
ATOM 582 C C . PHE A 1 72 ? -10.515 -3.341 1.871 1.00 90.38 72 PHE A C 1
ATOM 584 O O . PHE A 1 72 ? -9.612 -4.142 2.124 1.00 90.38 72 PHE A O 1
ATOM 591 N N . THR A 1 73 ? -11.394 -3.520 0.892 1.00 89.31 73 THR A N 1
ATOM 592 C CA . THR A 1 73 ? -11.310 -4.624 -0.068 1.00 89.31 73 THR A CA 1
ATOM 593 C C . THR A 1 73 ? -10.717 -4.094 -1.365 1.00 89.31 73 THR A C 1
ATOM 595 O O . THR A 1 73 ? -11.229 -3.130 -1.933 1.00 89.31 73 THR A O 1
ATOM 598 N N . ILE A 1 74 ? -9.624 -4.700 -1.832 1.00 86.31 74 ILE A N 1
ATOM 599 C CA . ILE A 1 74 ? -8.935 -4.297 -3.066 1.00 86.31 74 ILE A CA 1
ATOM 600 C C . ILE A 1 74 ? -9.315 -5.286 -4.171 1.00 86.31 74 ILE A C 1
ATOM 602 O O . ILE A 1 74 ? -9.181 -6.492 -3.978 1.00 86.31 74 ILE A O 1
ATOM 606 N N . ASN A 1 75 ? -9.796 -4.791 -5.314 1.00 83.25 75 ASN A N 1
ATOM 607 C CA . ASN A 1 75 ? -10.120 -5.637 -6.467 1.00 83.25 75 ASN A CA 1
ATOM 608 C C . ASN A 1 75 ? -8.883 -5.963 -7.329 1.00 83.25 75 ASN A C 1
ATOM 610 O O . ASN A 1 75 ? -7.795 -5.413 -7.141 1.00 83.25 75 ASN A O 1
ATOM 614 N N . ASP A 1 76 ? -9.080 -6.819 -8.333 1.00 81.25 76 ASP A N 1
ATOM 615 C CA . ASP A 1 76 ? -8.033 -7.231 -9.282 1.00 81.25 76 ASP A CA 1
ATOM 616 C C . ASP A 1 76 ? -7.465 -6.064 -10.113 1.00 81.25 76 ASP A C 1
ATOM 618 O O . ASP A 1 76 ? -6.349 -6.137 -10.626 1.00 81.25 76 ASP A O 1
ATOM 622 N N . GLU A 1 77 ? -8.204 -4.958 -10.211 1.00 81.12 77 GLU A N 1
ATOM 623 C CA . GLU A 1 77 ? -7.801 -3.735 -10.912 1.00 81.12 77 GLU A CA 1
ATOM 624 C C . GLU A 1 77 ? -6.968 -2.792 -10.026 1.00 81.12 77 GLU A C 1
ATOM 626 O O . GLU A 1 77 ? -6.679 -1.665 -10.427 1.00 81.12 77 GLU A O 1
ATOM 631 N N . MET A 1 78 ? -6.576 -3.232 -8.822 1.00 74.25 78 MET A N 1
ATOM 632 C CA . MET A 1 78 ? -5.930 -2.395 -7.808 1.00 74.25 78 MET A CA 1
ATOM 633 C C . MET A 1 78 ? -6.727 -1.112 -7.550 1.00 74.25 78 MET A C 1
ATOM 635 O O . MET A 1 78 ? -6.208 -0.004 -7.646 1.00 74.25 78 MET A O 1
ATOM 639 N N . SER A 1 79 ? -8.008 -1.269 -7.236 1.00 79.12 79 SER A N 1
ATOM 640 C CA . SER A 1 79 ? -8.911 -0.204 -6.804 1.00 79.12 79 SER A CA 1
ATOM 641 C C . SER A 1 79 ? -9.629 -0.621 -5.520 1.00 79.12 79 SER A C 1
ATOM 643 O O . SER A 1 79 ? -9.867 -1.808 -5.285 1.00 79.12 79 SER A O 1
ATOM 645 N N . VAL A 1 80 ? -9.959 0.354 -4.667 1.00 82.94 80 VAL A N 1
ATOM 646 C CA . VAL A 1 80 ? -10.768 0.105 -3.464 1.00 82.94 80 VAL A CA 1
ATOM 647 C C . VAL A 1 80 ? -12.191 -0.213 -3.916 1.00 82.94 80 VAL A C 1
ATOM 649 O O . VAL A 1 80 ? -12.872 0.646 -4.470 1.00 82.94 80 VAL A O 1
ATOM 652 N N . ALA A 1 81 ? -12.612 -1.458 -3.719 1.00 81.12 81 ALA A N 1
ATOM 653 C CA . ALA A 1 81 ? -13.941 -1.935 -4.083 1.00 81.12 81 ALA A CA 1
ATOM 654 C C . ALA A 1 81 ? -14.970 -1.663 -2.983 1.00 81.12 81 ALA A C 1
ATOM 656 O O . ALA A 1 81 ? -16.125 -1.376 -3.286 1.00 81.12 81 ALA A O 1
ATOM 657 N N . ASP A 1 82 ? -14.545 -1.758 -1.721 1.00 80.25 82 ASP A N 1
ATOM 658 C CA . ASP A 1 82 ? -15.395 -1.530 -0.556 1.00 80.25 82 ASP A CA 1
ATOM 659 C C . ASP A 1 82 ? -14.582 -0.960 0.612 1.00 80.25 82 ASP A C 1
ATOM 661 O O . ASP A 1 82 ? -13.400 -1.285 0.779 1.00 80.25 82 ASP A O 1
ATOM 665 N N . GLU A 1 83 ? -15.233 -0.120 1.416 1.00 86.56 83 GLU A N 1
ATOM 666 C CA . GLU A 1 83 ? -14.703 0.412 2.667 1.00 86.56 83 GLU A CA 1
ATOM 667 C C . GLU A 1 83 ? -15.740 0.242 3.778 1.00 86.56 83 GLU A C 1
ATOM 669 O O . GLU A 1 83 ? -16.824 0.829 3.753 1.00 86.56 83 GLU A O 1
ATOM 674 N N . ARG A 1 84 ? -15.363 -0.502 4.819 1.00 87.12 84 ARG A N 1
ATOM 675 C CA . ARG A 1 84 ? -16.172 -0.666 6.027 1.00 87.12 84 ARG A CA 1
ATOM 676 C C . ARG A 1 84 ? -15.467 -0.051 7.225 1.00 87.12 84 ARG A C 1
ATOM 678 O O . ARG A 1 84 ? -14.362 -0.449 7.588 1.00 87.12 84 ARG A O 1
ATOM 685 N N . VAL A 1 85 ? -16.146 0.879 7.892 1.00 86.19 85 VAL A N 1
ATOM 686 C CA . VAL A 1 85 ? -15.666 1.488 9.137 1.00 86.19 85 VAL A CA 1
ATOM 687 C C . VAL A 1 85 ? -16.280 0.768 10.331 1.00 86.19 85 VAL A C 1
ATOM 689 O O . VAL A 1 85 ? -17.498 0.704 10.476 1.00 86.19 85 VAL A O 1
ATOM 692 N N . ILE A 1 86 ? -15.425 0.246 11.203 1.00 85.62 86 ILE A N 1
ATOM 693 C CA . ILE A 1 86 ? -15.802 -0.511 12.394 1.00 85.62 86 ILE A CA 1
ATOM 694 C C . ILE A 1 86 ? -15.364 0.292 13.616 1.00 85.62 86 ILE A C 1
ATOM 696 O O . ILE A 1 86 ? -14.175 0.562 13.807 1.00 85.62 86 ILE A O 1
ATOM 700 N N . ASP A 1 87 ? -16.324 0.682 14.453 1.00 82.38 87 ASP A N 1
ATOM 701 C CA . ASP A 1 87 ? -16.017 1.299 15.741 1.00 82.38 87 ASP A CA 1
ATOM 702 C C . ASP A 1 87 ? -15.379 0.258 16.665 1.00 82.38 87 ASP A C 1
ATOM 704 O O . ASP A 1 87 ? -15.880 -0.855 16.827 1.00 82.38 87 ASP A O 1
ATOM 708 N N . THR A 1 88 ? -14.257 0.617 17.284 1.00 76.50 88 THR A N 1
ATOM 709 C CA . THR A 1 88 ? -13.486 -0.308 18.108 1.00 76.50 88 THR A CA 1
ATOM 710 C C . THR A 1 88 ? -12.992 0.333 19.402 1.00 76.50 88 THR A C 1
ATOM 712 O O . THR A 1 88 ? -12.984 1.548 19.591 1.00 76.50 88 THR A O 1
ATOM 715 N N . LYS A 1 89 ? -12.549 -0.518 20.327 1.00 74.56 89 LYS A N 1
ATOM 716 C CA . LYS A 1 89 ? -11.866 -0.123 21.565 1.00 74.56 89 LYS A CA 1
ATOM 717 C C . LYS A 1 89 ? -10.371 -0.445 21.528 1.00 74.56 89 LYS A C 1
ATOM 719 O O . LYS A 1 89 ? -9.733 -0.396 22.579 1.00 74.56 89 LYS A O 1
ATOM 724 N N . ILE A 1 90 ? -9.824 -0.785 20.357 1.00 74.69 90 ILE A N 1
ATOM 725 C CA . ILE A 1 90 ? -8.395 -1.072 20.196 1.00 74.69 90 ILE A CA 1
ATOM 726 C C . ILE A 1 90 ? -7.579 0.133 20.654 1.00 74.69 90 ILE A C 1
ATOM 728 O O . ILE A 1 90 ? -7.746 1.262 20.180 1.00 74.69 90 ILE A O 1
ATOM 732 N N . THR A 1 91 ? -6.690 -0.132 21.605 1.00 68.69 91 THR A N 1
ATOM 733 C CA . THR A 1 91 ? -5.770 0.858 22.150 1.00 68.69 91 THR A CA 1
ATOM 734 C C . THR A 1 91 ? -4.789 1.276 21.060 1.00 68.69 91 THR A C 1
ATOM 736 O O . THR A 1 91 ? -4.183 0.426 20.409 1.00 68.69 91 THR A O 1
ATOM 739 N N . ARG A 1 92 ? -4.589 2.585 20.863 1.00 71.00 92 ARG A N 1
ATOM 740 C CA . ARG A 1 92 ? -3.591 3.063 19.896 1.00 71.00 92 ARG A CA 1
ATOM 741 C C . ARG A 1 92 ? -2.205 2.506 20.224 1.00 71.00 92 ARG A C 1
ATOM 743 O O . ARG A 1 92 ? -1.828 2.430 21.390 1.00 71.00 92 ARG A O 1
ATOM 750 N N . GLY A 1 93 ? -1.448 2.166 19.183 1.00 70.56 93 GLY A N 1
ATOM 751 C CA . GLY A 1 93 ? -0.054 1.733 19.300 1.00 70.56 93 GLY A CA 1
ATOM 752 C C . GLY A 1 93 ? 0.154 0.254 19.642 1.00 70.56 93 GLY A C 1
ATOM 753 O O . GLY A 1 93 ? 1.291 -0.203 19.566 1.00 70.56 93 GLY A O 1
ATOM 754 N N . TYR A 1 94 ? -0.902 -0.514 19.932 1.00 77.06 94 TYR A N 1
ATOM 755 C CA . TYR A 1 94 ? -0.808 -1.953 20.201 1.00 77.06 94 TYR A CA 1
ATOM 756 C C . TYR A 1 94 ? -1.330 -2.789 19.042 1.00 77.06 94 TYR A C 1
ATOM 758 O O . TYR A 1 94 ? -2.420 -2.478 18.578 1.00 77.06 94 TYR A O 1
ATOM 766 N N . PRO A 1 95 ? -0.579 -3.809 18.581 1.00 81.75 95 PRO A N 1
ATOM 767 C CA . PRO A 1 95 ? -0.991 -4.639 17.456 1.00 81.75 95 PRO A CA 1
ATOM 768 C C . PRO A 1 95 ? -2.353 -5.284 17.716 1.00 81.75 95 PRO A C 1
ATOM 770 O O . PRO A 1 95 ? -2.718 -5.568 18.862 1.00 81.75 95 PRO A O 1
ATOM 773 N N . PHE A 1 96 ? -3.073 -5.524 16.628 1.00 87.56 96 PHE A N 1
ATOM 774 C CA . PHE A 1 96 ? -4.329 -6.252 16.622 1.00 87.56 96 PHE A CA 1
ATOM 775 C C . PHE A 1 96 ? -4.335 -7.274 15.486 1.00 87.56 96 PHE A C 1
ATOM 777 O O . PHE A 1 96 ? -3.594 -7.140 14.510 1.00 87.56 96 PHE A O 1
ATOM 784 N N . TRP A 1 97 ? -5.196 -8.273 15.621 1.00 88.19 97 TRP A N 1
ATOM 785 C CA . TRP A 1 97 ? -5.443 -9.320 14.638 1.00 88.19 97 TRP A CA 1
ATOM 786 C C . TRP A 1 97 ? -6.948 -9.457 14.446 1.00 88.19 97 TRP A C 1
ATOM 788 O O . TRP A 1 97 ? -7.717 -9.195 15.371 1.00 88.19 97 TRP A O 1
ATOM 798 N N . THR A 1 98 ? -7.385 -9.841 13.253 1.00 87.56 98 THR A N 1
ATOM 799 C CA . THR A 1 98 ? -8.811 -10.018 12.964 1.00 87.56 98 THR A CA 1
ATOM 800 C C . THR A 1 98 ? -9.040 -11.040 11.862 1.00 87.56 98 THR A C 1
ATOM 802 O O . THR A 1 98 ? -8.209 -11.196 10.969 1.00 87.56 98 THR A O 1
ATOM 805 N N . ASP A 1 99 ? -10.167 -11.737 11.914 1.00 86.12 99 ASP A N 1
ATOM 806 C CA . ASP A 1 99 ? -10.682 -12.571 10.824 1.00 86.12 99 ASP A CA 1
ATOM 807 C C . ASP A 1 99 ? -11.800 -11.875 10.017 1.00 86.12 99 ASP A C 1
ATOM 809 O O . ASP A 1 99 ? -12.408 -12.495 9.150 1.00 86.12 99 ASP A O 1
ATOM 813 N N . GLY A 1 100 ? -12.071 -10.596 10.309 1.00 81.12 100 GLY A N 1
ATOM 814 C CA . GLY A 1 100 ? -13.144 -9.793 9.720 1.00 81.12 100 GLY A CA 1
ATOM 815 C C . GLY A 1 100 ? -14.438 -9.756 10.542 1.00 81.12 100 GLY A C 1
ATOM 816 O O . GLY A 1 100 ? -15.256 -8.850 10.329 1.00 81.12 100 GLY A O 1
ATOM 817 N N . ASN A 1 101 ? -14.597 -10.670 11.506 1.00 83.25 101 ASN A N 1
ATOM 818 C CA . ASN A 1 101 ? -15.739 -10.749 12.423 1.00 83.25 101 ASN A CA 1
ATOM 819 C C . ASN A 1 101 ? -15.327 -10.476 13.874 1.00 83.25 101 ASN A C 1
ATOM 821 O O . ASN A 1 101 ? -16.007 -9.740 14.591 1.00 83.25 101 ASN A O 1
ATOM 825 N N . GLU A 1 102 ? -14.197 -11.036 14.290 1.00 86.06 102 GLU A N 1
ATOM 826 C CA . GLU A 1 102 ? -13.626 -10.915 15.623 1.00 86.06 102 GLU A CA 1
ATOM 827 C C . GLU A 1 102 ? -12.307 -10.140 15.580 1.00 86.06 102 GLU A C 1
ATOM 829 O O . GLU A 1 102 ? -11.584 -10.127 14.580 1.00 86.06 102 GLU A O 1
ATOM 834 N N . PHE A 1 103 ? -11.988 -9.460 16.680 1.00 86.62 103 PHE A N 1
ATOM 835 C CA . PHE A 1 103 ? -10.782 -8.648 16.816 1.00 86.62 103 PHE A CA 1
ATOM 836 C C . PHE A 1 103 ? -10.062 -9.035 18.096 1.00 86.62 103 PHE A C 1
ATOM 838 O O . PHE A 1 103 ? -10.621 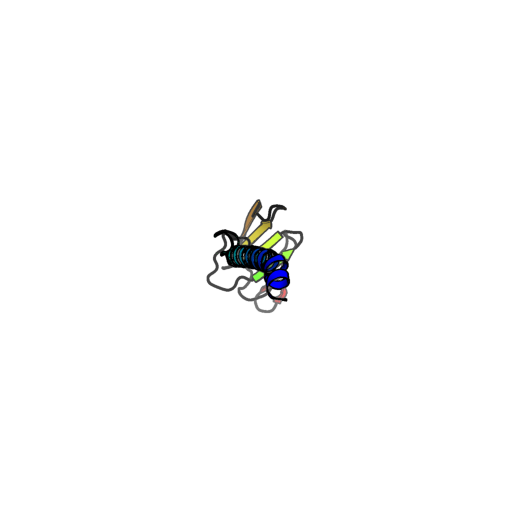-8.886 19.178 1.00 86.62 103 PHE A O 1
ATOM 845 N N . ILE A 1 104 ? -8.811 -9.459 17.957 1.00 87.31 104 ILE A N 1
ATOM 846 C CA . ILE A 1 104 ? -7.913 -9.780 19.062 1.00 87.31 104 ILE A CA 1
ATOM 847 C C . ILE A 1 104 ? -6.951 -8.611 19.228 1.00 87.31 104 ILE A C 1
ATOM 849 O O . ILE A 1 104 ? -6.274 -8.221 18.272 1.00 87.31 104 ILE A O 1
ATOM 853 N N . TYR A 1 105 ? -6.871 -8.033 20.421 1.00 86.62 105 TYR A N 1
ATOM 854 C CA . TYR A 1 105 ? -6.033 -6.860 20.662 1.00 86.62 105 TYR A CA 1
ATOM 855 C C . TYR A 1 105 ? -5.620 -6.710 22.123 1.00 86.62 105 TYR A C 1
ATOM 857 O O . TYR A 1 105 ? -6.208 -7.279 23.037 1.00 86.62 105 TYR A O 1
ATOM 865 N N . TYR A 1 106 ? -4.606 -5.878 22.370 1.00 82.19 106 TYR A N 1
ATOM 866 C CA . TYR A 1 106 ? -4.213 -5.557 23.739 1.00 82.19 106 TYR A CA 1
ATOM 867 C C . TYR A 1 106 ? -5.045 -4.420 24.335 1.00 82.19 106 TYR A C 1
ATOM 869 O O . TYR A 1 106 ? -5.158 -3.315 23.785 1.00 82.19 106 TYR A O 1
ATOM 877 N N . LYS A 1 107 ? -5.556 -4.666 25.540 1.00 79.81 107 LYS A N 1
ATOM 878 C CA . LYS A 1 107 ? -6.202 -3.665 26.385 1.00 79.81 107 LYS A CA 1
ATOM 879 C C . LYS A 1 107 ? -5.585 -3.698 27.779 1.00 79.81 107 LYS A C 1
ATOM 881 O O . LYS A 1 107 ? -5.697 -4.689 28.492 1.00 79.81 107 LYS A O 1
ATOM 886 N N . ALA A 1 108 ? -4.942 -2.595 28.166 1.00 78.56 108 ALA A N 1
ATOM 887 C CA . ALA A 1 108 ? -4.286 -2.448 29.471 1.00 78.56 108 ALA A CA 1
ATOM 888 C C . ALA A 1 108 ? -3.313 -3.603 29.813 1.00 78.56 108 ALA A C 1
ATOM 890 O O . ALA A 1 108 ? -3.290 -4.089 30.938 1.00 78.56 108 ALA A O 1
ATOM 891 N N . GLY A 1 109 ? -2.528 -4.056 28.829 1.00 78.31 109 GLY A N 1
ATOM 892 C CA . GLY A 1 109 ? -1.532 -5.123 29.002 1.00 78.31 109 GLY A CA 1
ATOM 893 C C . GLY A 1 109 ? -2.072 -6.552 28.892 1.00 78.31 109 GLY A C 1
ATOM 894 O O . GLY A 1 109 ? -1.274 -7.480 28.824 1.00 78.31 109 GLY A O 1
ATOM 895 N N . ASN A 1 110 ? -3.390 -6.735 28.796 1.00 80.50 110 ASN A N 1
ATOM 896 C CA . ASN A 1 110 ? -4.010 -8.045 28.609 1.00 80.50 110 ASN A CA 1
ATOM 897 C C . ASN A 1 110 ? -4.455 -8.230 27.157 1.00 80.50 110 ASN A C 1
ATOM 899 O O . ASN A 1 110 ? -4.925 -7.276 26.533 1.00 80.50 110 ASN A O 1
ATOM 903 N N . LEU A 1 111 ? -4.305 -9.451 26.642 1.00 81.69 111 LEU A N 1
ATOM 904 C CA . LEU A 1 111 ? -4.894 -9.864 25.371 1.00 81.69 111 LEU A CA 1
ATOM 905 C C . LEU A 1 111 ? -6.402 -10.049 25.578 1.00 81.69 111 LEU A C 1
ATOM 907 O O . LEU A 1 111 ? -6.805 -10.718 26.533 1.00 81.69 111 LEU A O 1
ATOM 911 N N . VAL A 1 112 ? -7.205 -9.416 24.727 1.00 77.00 112 VAL A N 1
ATOM 912 C CA . VAL A 1 112 ? -8.674 -9.440 24.748 1.00 77.00 112 VAL A CA 1
ATOM 913 C C . VAL A 1 112 ? -9.182 -9.776 23.358 1.00 77.00 112 VAL A C 1
ATOM 915 O O . VAL A 1 112 ? -8.540 -9.315 22.384 1.00 77.00 112 VAL A O 1
#

Secondary structure (DSSP, 8-state):
-HHHHHHHHHHHHHHHHHHHHHHHHHHHHHHSPPPTT--SS---S---SS--EEEEETTEEEEEETTEEEEEEE-TTSSEEEEEEEE--PPTTS-EEE-SS-EEEEETTEE-

Radius of gyration: 28.68 Å; chains: 1; bounding box: 60×25×81 Å

Foldseek 3Di:
DVVVCVVPVVVVVVVVVVVVVVVVVVVVVVPPDDPPPPDPDQDDPDDAPDDWDWDDDPQWIWTDHDQKIWIFHADPVRHGPDIDIGRHPADPPWDWDDPPPDIWTDDPNDID

Organism: NCBI:txid189382

pLDDT: mean 81.73, std 9.63, range [59.72, 97.75]